Protein AF-A0A5S3YA72-F1 (afdb_monomer)

InterPro domains:
  IPR002052 DNA methylase, N-6 adenine-specific, conserved site [PS00092] (39-45)
  IPR012327 D12 class N6 adenine-specific DNA methyltransferase [PF02086] (2-113)
  IPR012327 D12 class N6 adenine-specific DNA methyltransferase [PTHR30481] (1-115)
  IPR029063 S-adenosyl-L-methionine-dependent methyltransferase superfamily [G3DSA:3.40.50.150] (1-119)
  IPR029063 S-adenosyl-L-methionine-dependent methyltransferase superfamily [SSF53335] (3-119)

pLDDT: mean 84.64, std 18.42, range [36.28, 98.06]

Organism: NCBI:txid151081

Mean predicted aligned error: 8.19 Å

Secondary structure (DSSP, 8-state):
-----HHHHHHHHHHHTT-------HHHHHHT--TT--EEE-PPPPPSSTTTGGG---TTS--HHHHHHHHHHHHHHHHHS---EEE-----HHHHHHTTTS-----------------

Radius of gyration: 18.02 Å; Cα contacts (8 Å, |Δi|>4): 73; chains: 1; bounding box: 52×32×43 Å

Solvent-accessible surface area (backbone atoms only — not comparable to full-atom values): 8004 Å² total; per-residue (Å²): 129,84,88,76,64,60,68,58,52,53,54,47,58,62,56,47,76,82,54,86,88,80,92,73,58,68,75,59,50,66,77,66,62,61,84,90,47,74,45,78,45,77,61,88,65,65,69,94,42,75,79,63,56,75,78,57,87,52,94,86,55,92,48,74,65,50,53,44,50,52,35,51,53,42,49,50,37,31,71,78,57,69,25,55,61,47,75,59,70,53,96,40,78,64,52,55,58,59,46,58,91,52,91,85,82,86,77,91,70,85,79,79,75,76,88,79,75,96,127

Structure (mmCIF, N/CA/C/O backbone):
data_AF-A0A5S3YA72-F1
#
_entry.id   AF-A0A5S3YA72-F1
#
loop_
_atom_site.group_PDB
_atom_site.id
_atom_site.type_symbol
_atom_site.label_atom_id
_atom_site.label_alt_id
_atom_site.label_comp_id
_atom_site.label_asym_id
_atom_site.label_entity_id
_atom_site.label_seq_id
_atom_site.pdbx_PDB_ins_code
_atom_site.Cartn_x
_atom_site.Cartn_y
_atom_site.Cartn_z
_atom_site.occupancy
_atom_site.B_iso_or_equiv
_atom_site.auth_seq_id
_atom_site.auth_comp_id
_atom_site.auth_asym_id
_atom_site.auth_atom_id
_atom_site.pdbx_PDB_model_num
ATOM 1 N N . LYS A 1 1 ? 19.498 -9.443 -27.906 1.00 72.69 1 LYS A N 1
ATOM 2 C CA . LYS A 1 1 ? 18.169 -9.122 -28.484 1.00 72.69 1 LYS A CA 1
ATOM 3 C C . LYS A 1 1 ? 17.290 -8.656 -27.328 1.00 72.69 1 LYS A C 1
ATOM 5 O O . LYS A 1 1 ? 17.290 -9.371 -26.331 1.00 72.69 1 LYS A O 1
ATOM 10 N N . PRO A 1 2 ? 16.663 -7.469 -27.379 1.00 87.50 2 PRO A N 1
ATOM 11 C CA . PRO A 1 2 ? 15.792 -7.029 -26.295 1.00 87.50 2 PRO A CA 1
ATOM 12 C C . PRO A 1 2 ? 14.601 -7.983 -26.172 1.00 87.50 2 PRO A C 1
ATOM 14 O O . PRO A 1 2 ? 14.151 -8.550 -27.171 1.00 87.50 2 PRO A O 1
ATOM 17 N N . TYR A 1 3 ? 14.137 -8.189 -24.944 1.00 94.00 3 TYR A N 1
ATOM 18 C CA . TYR A 1 3 ? 12.928 -8.956 -24.681 1.00 94.00 3 TYR A CA 1
ATOM 19 C C . TYR A 1 3 ? 11.714 -8.179 -25.197 1.00 94.00 3 TYR A C 1
ATOM 21 O O . TYR A 1 3 ? 11.567 -7.000 -24.880 1.00 94.00 3 TYR A O 1
ATOM 29 N N . PHE A 1 4 ? 10.866 -8.827 -25.996 1.00 94.81 4 PHE A N 1
ATOM 30 C CA . PHE A 1 4 ? 9.577 -8.276 -26.403 1.00 94.81 4 PHE A CA 1
ATOM 31 C C . PHE A 1 4 ? 8.477 -8.981 -25.596 1.00 94.81 4 PHE A C 1
ATOM 33 O O . PHE A 1 4 ? 8.298 -10.188 -25.781 1.00 94.81 4 PHE A O 1
ATOM 40 N N . PRO A 1 5 ? 7.768 -8.272 -24.698 1.00 95.31 5 PRO A N 1
ATOM 41 C CA . PRO A 1 5 ? 6.798 -8.866 -23.777 1.00 95.31 5 PRO A CA 1
ATOM 42 C C . PRO A 1 5 ? 5.441 -9.118 -24.457 1.00 95.31 5 PRO A C 1
ATOM 44 O O . PRO A 1 5 ? 4.406 -8.607 -24.036 1.00 95.31 5 PRO A O 1
ATOM 47 N N . GLU A 1 6 ? 5.436 -9.857 -25.568 1.00 96.75 6 GLU A N 1
ATOM 48 C CA . GLU A 1 6 ? 4.238 -10.079 -26.388 1.00 96.75 6 GLU A CA 1
ATOM 49 C C . GLU A 1 6 ? 3.101 -10.725 -25.587 1.00 96.75 6 GLU A C 1
ATOM 51 O O . GLU A 1 6 ? 1.959 -10.269 -25.620 1.00 96.75 6 GLU A O 1
ATOM 56 N N . LYS A 1 7 ? 3.422 -11.774 -24.825 1.00 96.81 7 LYS A N 1
ATOM 57 C CA . LYS A 1 7 ? 2.432 -12.530 -24.050 1.00 96.81 7 LYS A CA 1
ATOM 58 C C . LYS A 1 7 ? 1.844 -11.690 -22.919 1.00 96.81 7 LYS A C 1
ATOM 60 O O . LYS A 1 7 ? 0.644 -11.75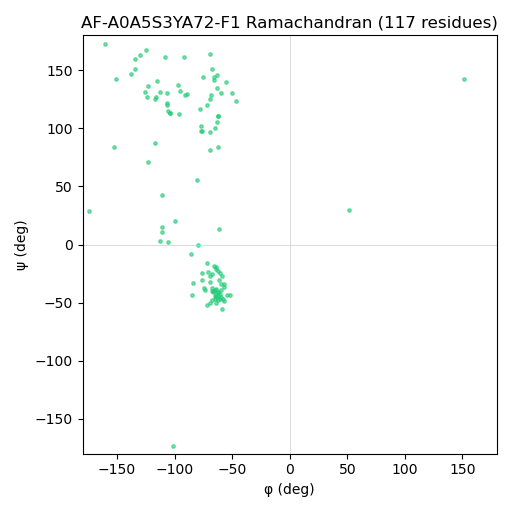9 -22.662 1.00 96.81 7 LYS A O 1
ATOM 65 N N . GLU A 1 8 ? 2.670 -10.893 -22.253 1.00 97.56 8 GLU A N 1
ATOM 66 C CA . GLU A 1 8 ? 2.252 -10.001 -21.177 1.00 97.56 8 GLU A CA 1
ATOM 67 C C . GLU A 1 8 ? 1.357 -8.879 -21.698 1.00 97.56 8 GLU A C 1
ATOM 69 O O . GLU A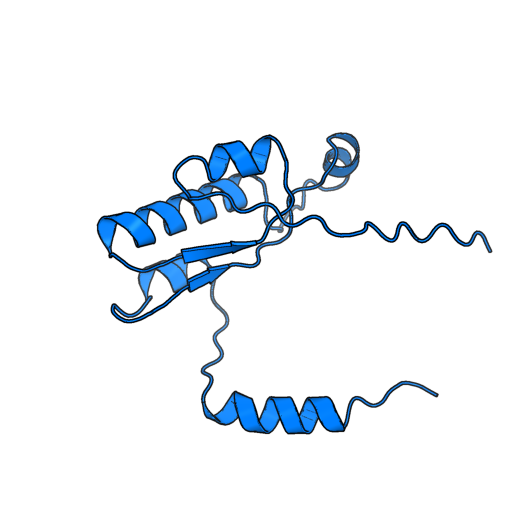 1 8 ? 0.383 -8.543 -21.031 1.00 97.56 8 GLU A O 1
ATOM 74 N N . LEU A 1 9 ? 1.632 -8.346 -22.895 1.00 97.81 9 LEU A N 1
ATOM 75 C CA . LEU A 1 9 ? 0.784 -7.337 -23.533 1.00 97.81 9 LEU A CA 1
ATOM 76 C C . LEU A 1 9 ? -0.620 -7.879 -23.814 1.00 97.81 9 LEU A C 1
ATOM 78 O O . LEU A 1 9 ? -1.600 -7.231 -23.446 1.00 97.81 9 LEU A O 1
ATOM 82 N N . TYR A 1 10 ? -0.734 -9.077 -24.395 1.00 97.94 10 TYR A N 1
ATOM 83 C CA . TYR A 1 10 ? -2.041 -9.710 -24.606 1.00 97.94 10 TYR A CA 1
ATOM 84 C C . TYR A 1 10 ? -2.749 -10.023 -23.283 1.00 97.94 10 TYR A C 1
ATOM 86 O O . TYR A 1 10 ? -3.934 -9.725 -23.140 1.00 97.94 10 TYR A O 1
ATOM 94 N N . SER A 1 11 ? -2.026 -10.549 -22.287 1.00 97.56 11 SER A N 1
ATOM 95 C CA . SER A 1 11 ? -2.614 -10.844 -20.974 1.00 97.56 11 SER A CA 1
ATOM 96 C C . SER A 1 11 ? -3.100 -9.584 -20.253 1.00 97.56 11 SER A C 1
ATOM 98 O O . SER A 1 11 ? -4.153 -9.594 -19.614 1.00 97.56 11 SER A O 1
ATOM 100 N N . PHE A 1 12 ? -2.354 -8.484 -20.361 1.00 97.44 12 PHE A N 1
ATOM 101 C CA . PHE A 1 12 ? -2.767 -7.192 -19.830 1.00 97.44 12 PHE A CA 1
ATOM 102 C C . PHE A 1 12 ? -4.012 -6.679 -20.555 1.00 97.44 12 PHE A C 1
ATOM 104 O O . PHE A 1 12 ? -4.962 -6.274 -19.894 1.00 97.44 12 PHE A O 1
ATOM 111 N N . ALA A 1 13 ? -4.033 -6.729 -21.891 1.00 97.69 13 ALA A N 1
ATOM 112 C CA . ALA A 1 13 ? -5.145 -6.231 -22.697 1.00 97.69 13 ALA A CA 1
ATOM 113 C C . ALA A 1 13 ? -6.471 -6.944 -22.388 1.00 97.69 13 ALA A C 1
ATOM 115 O O . ALA A 1 13 ? -7.508 -6.284 -22.319 1.00 97.69 13 ALA A O 1
ATOM 116 N N . GLU A 1 14 ? -6.433 -8.260 -22.155 1.00 97.81 14 GLU A N 1
ATOM 117 C CA . GLU A 1 14 ? -7.596 -9.054 -21.741 1.00 97.81 14 GLU A CA 1
ATOM 118 C C . GLU A 1 14 ? -8.119 -8.611 -20.366 1.00 97.81 14 GLU A C 1
ATOM 120 O O . GLU A 1 14 ? -9.299 -8.300 -20.215 1.00 97.81 14 GLU A O 1
ATOM 125 N N . LYS A 1 15 ? -7.235 -8.498 -19.366 1.00 97.06 15 LYS A N 1
ATOM 126 C CA . LYS A 1 15 ? -7.617 -8.084 -18.003 1.00 97.06 15 LYS A CA 1
ATOM 127 C C . LYS A 1 15 ? -8.047 -6.620 -17.920 1.00 97.06 15 LYS A C 1
ATOM 129 O O . LYS A 1 15 ? -8.899 -6.269 -17.107 1.00 97.06 15 LYS A O 1
ATOM 134 N N . ALA A 1 16 ? -7.466 -5.760 -18.752 1.00 97.31 16 ALA A N 1
ATOM 135 C CA . ALA A 1 16 ? -7.763 -4.335 -18.781 1.00 97.31 16 ALA A CA 1
ATOM 136 C C . ALA A 1 16 ? -9.212 -4.040 -19.201 1.00 97.31 16 ALA A C 1
ATOM 138 O O . ALA A 1 16 ? -9.723 -2.981 -18.849 1.00 97.31 16 ALA A O 1
ATOM 139 N N . GLN A 1 17 ? -9.898 -4.973 -19.878 1.00 98.06 17 GLN A N 1
ATOM 140 C CA . GLN A 1 17 ? -11.305 -4.807 -20.275 1.00 98.06 17 GLN A CA 1
ATOM 141 C C . GLN A 1 17 ? -12.251 -4.620 -19.081 1.00 98.06 17 GLN A C 1
ATOM 143 O O . GLN A 1 17 ? -13.316 -4.026 -19.225 1.00 98.06 17 GLN A O 1
ATOM 148 N N . THR A 1 18 ? -11.872 -5.107 -17.897 1.00 96.81 18 THR A N 1
ATOM 149 C CA . THR A 1 18 ? -12.664 -4.989 -16.664 1.00 96.81 18 THR A CA 1
ATOM 150 C C . THR A 1 18 ? -12.022 -4.052 -15.640 1.00 96.81 18 THR A C 1
ATOM 152 O O . THR A 1 18 ? -12.387 -4.085 -14.466 1.00 96.81 18 THR A O 1
ATOM 155 N N . ALA A 1 19 ? -11.043 -3.240 -16.048 1.00 95.88 19 ALA A N 1
ATOM 156 C CA . ALA A 1 19 ? -10.322 -2.321 -15.175 1.00 95.88 19 ALA A CA 1
ATOM 157 C C . ALA A 1 19 ? -10.582 -0.863 -15.571 1.00 95.88 19 ALA A C 1
ATOM 159 O O . ALA A 1 19 ? -10.617 -0.513 -16.747 1.00 95.88 19 ALA A O 1
ATOM 160 N N . THR A 1 20 ? -10.725 0.010 -14.574 1.00 95.56 20 THR A N 1
ATOM 161 C CA . THR A 1 20 ? -10.750 1.464 -14.784 1.00 95.56 20 THR A CA 1
ATOM 162 C C . THR A 1 20 ? -9.440 2.057 -14.289 1.00 95.56 20 THR A C 1
ATOM 164 O O . THR A 1 20 ? -9.098 1.919 -13.115 1.00 95.56 20 THR A O 1
ATOM 167 N N . PHE A 1 21 ? -8.712 2.731 -15.178 1.00 95.62 21 PHE A N 1
ATOM 168 C CA . PHE A 1 21 ? -7.456 3.398 -14.846 1.00 95.62 21 PHE A CA 1
ATOM 169 C C . PHE A 1 21 ? -7.716 4.866 -14.538 1.00 95.62 21 PHE A C 1
ATOM 171 O O . PHE A 1 21 ? -8.389 5.561 -15.296 1.00 95.62 21 PHE A O 1
ATOM 178 N N . THR A 1 22 ? -7.162 5.352 -13.431 1.00 95.06 22 THR A N 1
ATOM 179 C CA . THR A 1 22 ? -7.245 6.766 -13.064 1.00 95.06 22 THR A CA 1
ATOM 180 C C . THR A 1 22 ? -5.882 7.272 -12.607 1.00 95.06 22 THR A C 1
ATOM 182 O O . THR A 1 22 ? -5.068 6.501 -12.101 1.00 95.06 22 THR A O 1
ATOM 185 N N . CYS A 1 23 ? -5.625 8.566 -12.797 1.00 96.00 23 CYS A N 1
ATOM 186 C CA . CYS A 1 23 ? -4.394 9.224 -12.371 1.00 96.00 23 CYS A CA 1
ATOM 187 C C . CYS A 1 23 ? -4.740 10.288 -11.325 1.00 96.00 23 CYS A C 1
ATOM 189 O O . CYS A 1 23 ? -4.978 11.446 -11.659 1.00 96.00 23 CYS A O 1
ATOM 191 N N . HIS A 1 24 ? -4.799 9.874 -10.060 1.00 94.12 24 HIS A N 1
ATOM 192 C CA . HIS A 1 24 ? -5.143 10.735 -8.929 1.00 94.12 24 HIS A CA 1
ATOM 193 C C . HIS A 1 24 ? -4.181 10.520 -7.765 1.00 94.12 24 HIS A C 1
ATOM 195 O O . HIS A 1 24 ? -3.543 9.472 -7.648 1.00 94.12 24 HIS A O 1
ATOM 201 N N . GLY A 1 25 ? -4.116 11.500 -6.864 1.00 93.62 25 GLY A N 1
ATOM 202 C CA . GLY A 1 25 ? -3.423 11.316 -5.592 1.00 93.62 25 GLY A CA 1
ATOM 203 C C . GLY A 1 25 ? -4.137 10.271 -4.732 1.00 93.62 25 GLY A C 1
ATOM 204 O O . GLY A 1 25 ? -5.369 10.231 -4.699 1.00 93.62 25 GLY A O 1
ATOM 205 N N . TYR A 1 26 ? -3.379 9.464 -3.986 1.00 94.12 26 TYR A N 1
ATOM 206 C CA . TYR A 1 26 ? -3.931 8.400 -3.137 1.00 94.12 26 TYR A CA 1
ATOM 207 C C . TYR A 1 26 ? -5.037 8.924 -2.205 1.00 94.12 26 TYR A C 1
ATOM 209 O O . TYR A 1 26 ? -6.119 8.348 -2.140 1.00 94.12 26 TYR A O 1
ATOM 217 N N . ALA A 1 27 ? -4.837 10.084 -1.574 1.00 94.62 27 ALA A N 1
ATOM 218 C CA . ALA A 1 27 ? -5.827 10.689 -0.684 1.00 94.62 27 ALA A CA 1
ATOM 219 C C . ALA A 1 27 ? -7.161 11.032 -1.378 1.00 94.62 27 ALA A C 1
ATOM 221 O O . ALA A 1 27 ? -8.214 10.987 -0.746 1.00 94.62 27 ALA A O 1
ATOM 222 N N . GLN A 1 28 ? -7.146 11.367 -2.674 1.00 95.19 28 GLN A N 1
ATOM 223 C CA . GLN A 1 28 ? -8.370 11.603 -3.450 1.00 95.19 28 GLN A CA 1
ATOM 224 C C . GLN A 1 28 ? -9.088 10.288 -3.762 1.00 95.19 28 GLN A C 1
ATOM 226 O O . GLN A 1 28 ? -10.313 10.217 -3.661 1.00 95.19 28 GLN A O 1
ATOM 231 N N . VAL A 1 29 ? -8.330 9.234 -4.073 1.00 95.25 29 VAL A N 1
ATOM 232 C CA . VAL A 1 29 ? -8.882 7.889 -4.277 1.00 95.25 29 VAL A CA 1
ATOM 233 C C . VAL A 1 29 ? -9.585 7.413 -3.006 1.00 95.25 29 VAL A C 1
ATOM 235 O O . VAL A 1 29 ? -10.736 6.997 -3.081 1.00 95.25 29 VAL A O 1
ATOM 238 N N . PHE A 1 30 ? -8.980 7.597 -1.826 1.00 95.69 30 PHE A N 1
ATOM 239 C CA . PHE A 1 30 ? -9.589 7.209 -0.545 1.00 95.69 30 PHE A CA 1
ATOM 240 C C . PHE A 1 30 ? -10.964 7.852 -0.288 1.00 95.69 30 PHE A C 1
ATOM 242 O O . PHE A 1 30 ? -11.863 7.212 0.261 1.00 95.69 30 PHE A O 1
ATOM 249 N N . LYS A 1 31 ? -11.182 9.087 -0.755 1.00 93.88 31 LYS A N 1
ATOM 250 C CA . LYS A 1 31 ? -12.481 9.777 -0.643 1.00 93.88 31 LYS A CA 1
ATOM 251 C C . LYS A 1 31 ? -13.567 9.188 -1.546 1.00 93.88 31 LYS A C 1
ATOM 253 O O . LYS A 1 31 ? -14.744 9.364 -1.257 1.00 93.88 31 LYS A O 1
ATOM 258 N N . SER A 1 32 ? -13.184 8.506 -2.623 1.00 92.75 32 SER A N 1
ATOM 259 C CA . SER A 1 32 ? -14.093 7.994 -3.659 1.00 92.75 32 SER A CA 1
ATOM 260 C C . SER A 1 32 ? -14.213 6.467 -3.677 1.00 92.75 32 SER A C 1
ATOM 262 O O . SER A 1 32 ? -14.814 5.912 -4.594 1.00 92.75 32 SER A O 1
ATOM 264 N N . ILE A 1 33 ? -13.684 5.779 -2.656 1.00 94.44 33 ILE A N 1
ATOM 265 C CA . ILE A 1 33 ? -13.799 4.319 -2.546 1.00 94.44 33 ILE A CA 1
ATOM 266 C C . ILE A 1 33 ? -15.285 3.905 -2.500 1.00 94.44 33 ILE A C 1
ATOM 268 O O . ILE A 1 33 ? -16.031 4.455 -1.689 1.00 94.44 33 ILE A O 1
ATOM 272 N N . PRO A 1 34 ? -15.734 2.938 -3.316 1.00 91.81 34 PRO A N 1
ATOM 273 C CA . PRO A 1 34 ? -17.076 2.366 -3.213 1.00 91.81 34 PRO A CA 1
ATOM 274 C C . PRO A 1 34 ? -17.280 1.559 -1.922 1.00 91.81 34 PRO A C 1
ATOM 276 O O . PRO A 1 34 ? -16.351 0.928 -1.432 1.00 91.81 34 PRO A O 1
ATOM 279 N N . ASN A 1 35 ? -18.514 1.486 -1.412 1.00 87.38 35 ASN A N 1
ATOM 280 C CA . ASN A 1 35 ? -18.824 0.773 -0.158 1.00 87.38 35 ASN A CA 1
ATOM 281 C C . ASN A 1 35 ? -18.570 -0.752 -0.202 1.00 87.38 35 ASN A C 1
ATOM 283 O O . ASN A 1 35 ? -18.424 -1.367 0.845 1.00 87.38 35 ASN A O 1
ATOM 287 N N . ASN A 1 36 ? -18.495 -1.357 -1.394 1.00 89.94 36 ASN A N 1
ATOM 288 C CA . ASN A 1 36 ? -18.216 -2.787 -1.597 1.00 89.94 36 ASN A CA 1
ATOM 289 C C . ASN A 1 36 ? -16.831 -3.006 -2.224 1.00 89.94 36 ASN A C 1
ATOM 291 O O . ASN A 1 36 ? -16.683 -3.769 -3.179 1.00 89.94 36 ASN A O 1
ATOM 295 N N . ALA A 1 37 ? -15.828 -2.277 -1.746 1.00 95.25 37 ALA A N 1
ATOM 296 C CA . ALA A 1 37 ? -14.465 -2.373 -2.248 1.00 95.25 37 ALA A CA 1
ATOM 297 C C . ALA A 1 37 ? -13.536 -3.068 -1.249 1.00 95.25 37 ALA A C 1
ATOM 299 O O . ALA A 1 37 ? -13.796 -3.139 -0.050 1.00 95.25 37 ALA A O 1
ATOM 300 N N . VAL A 1 38 ? -12.407 -3.536 -1.770 1.00 96.56 38 VAL A N 1
ATOM 301 C CA . VAL A 1 38 ? -11.216 -3.870 -0.990 1.00 96.56 38 VAL A CA 1
ATOM 302 C C . VAL A 1 38 ? -10.081 -3.037 -1.561 1.00 96.56 38 VAL A C 1
ATOM 304 O O . VAL A 1 38 ? -9.957 -2.911 -2.781 1.00 96.56 38 VAL A O 1
ATOM 307 N N . VAL A 1 39 ? -9.273 -2.443 -0.690 1.00 97.31 39 VAL A N 1
ATOM 308 C CA . VAL A 1 39 ? -8.185 -1.550 -1.088 1.00 97.31 39 VAL A CA 1
ATOM 309 C C . VAL A 1 39 ? -6.854 -2.253 -0.885 1.00 97.31 39 VAL A C 1
ATOM 311 O O . VAL A 1 39 ? -6.582 -2.784 0.190 1.00 97.31 39 VAL A O 1
ATOM 314 N N . TYR A 1 40 ? -6.010 -2.220 -1.909 1.00 97.44 40 TYR A N 1
ATOM 315 C CA . TYR A 1 40 ? -4.618 -2.635 -1.814 1.00 97.44 40 TYR A CA 1
ATOM 316 C C . TYR A 1 40 ? -3.707 -1.434 -2.068 1.00 97.44 40 TYR A C 1
ATOM 318 O O . TYR A 1 40 ? -3.852 -0.749 -3.082 1.00 97.44 40 TYR A O 1
ATOM 326 N N . CYS A 1 41 ? -2.780 -1.185 -1.145 1.00 96.69 41 CYS A N 1
ATOM 327 C CA . CYS A 1 41 ? -1.814 -0.098 -1.225 1.00 96.69 41 CYS A CA 1
ATOM 328 C C . CYS A 1 41 ? -0.390 -0.655 -1.293 1.00 96.69 41 CYS A C 1
ATOM 330 O O . CYS A 1 41 ? 0.048 -1.356 -0.381 1.00 96.69 41 CYS A O 1
ATOM 332 N N . ASP A 1 42 ? 0.344 -0.246 -2.324 1.00 95.19 42 ASP A N 1
ATOM 333 C CA . ASP A 1 42 ? 1.767 -0.546 -2.501 1.00 95.19 42 ASP A CA 1
ATOM 334 C C . ASP A 1 42 ? 2.562 0.771 -2.633 1.00 95.19 42 ASP A C 1
ATOM 336 O O . ASP A 1 42 ? 2.939 1.172 -3.737 1.00 95.19 42 ASP A O 1
ATOM 340 N N . PRO A 1 43 ? 2.707 1.550 -1.538 1.00 92.75 43 PRO A N 1
ATOM 341 C CA . PRO A 1 43 ? 3.401 2.837 -1.580 1.00 92.75 43 PRO A CA 1
ATOM 342 C C . PRO A 1 43 ? 4.903 2.643 -1.817 1.00 92.75 43 PRO A C 1
ATOM 344 O O . PRO A 1 43 ? 5.419 1.561 -1.556 1.00 92.75 43 PRO A O 1
ATOM 347 N N . PRO A 1 44 ? 5.661 3.684 -2.209 1.00 91.06 44 PRO A N 1
ATOM 348 C CA . PRO A 1 44 ? 7.123 3.641 -2.158 1.00 91.06 44 PRO A CA 1
ATOM 349 C C . PRO A 1 44 ? 7.618 3.166 -0.782 1.00 91.06 44 PRO A C 1
ATOM 351 O O . PRO A 1 44 ? 7.146 3.651 0.242 1.00 91.06 44 PRO A O 1
ATOM 354 N N . TYR A 1 45 ? 8.534 2.196 -0.733 1.00 87.00 45 TYR A N 1
ATOM 355 C CA . TYR A 1 45 ? 8.863 1.499 0.519 1.00 87.00 45 TYR A CA 1
ATOM 356 C C . TYR A 1 45 ? 9.721 2.352 1.456 1.00 87.00 45 TYR A C 1
ATOM 358 O O . TYR A 1 45 ? 10.627 3.068 1.025 1.00 87.00 45 TYR A O 1
ATOM 366 N N . VAL A 1 46 ? 9.490 2.214 2.765 1.00 85.38 46 VAL A N 1
ATOM 367 C CA . VAL A 1 46 ? 10.318 2.879 3.782 1.00 85.38 46 VAL A CA 1
ATOM 368 C C . VAL A 1 46 ? 11.715 2.249 3.801 1.00 85.38 46 VAL A C 1
ATOM 370 O O . VAL A 1 46 ? 11.816 1.036 3.998 1.00 85.38 46 VAL A O 1
ATOM 373 N N . PRO A 1 47 ? 12.804 3.028 3.654 1.00 80.75 47 PRO A N 1
ATOM 374 C CA . PRO A 1 47 ? 14.159 2.486 3.630 1.00 80.75 47 PRO A CA 1
ATOM 375 C C . PRO A 1 47 ? 14.500 1.640 4.865 1.00 80.75 47 PRO A C 1
ATOM 377 O O . PRO A 1 47 ? 14.186 1.996 6.000 1.00 80.75 47 PR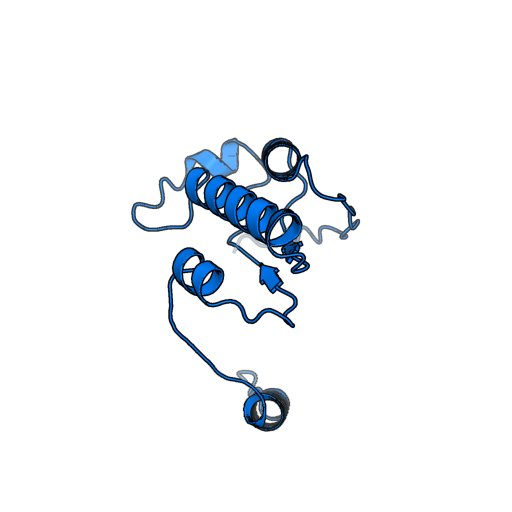O A O 1
ATOM 380 N N . LEU A 1 48 ? 15.216 0.533 4.646 1.00 73.50 48 LEU A N 1
ATOM 381 C CA . LEU A 1 48 ? 15.583 -0.428 5.695 1.00 73.50 48 LEU A CA 1
ATOM 382 C C . LEU A 1 48 ? 16.651 0.084 6.683 1.00 73.50 48 LEU A C 1
ATOM 384 O O . LEU A 1 48 ? 16.825 -0.515 7.744 1.00 73.50 48 LEU A O 1
ATOM 388 N N . SER A 1 49 ? 17.385 1.155 6.362 1.00 62.06 49 SER A N 1
ATOM 389 C CA . SER A 1 49 ? 18.403 1.733 7.248 1.00 62.06 49 SER A CA 1
ATOM 390 C C . SER A 1 49 ? 18.367 3.264 7.261 1.00 62.06 49 SER A C 1
ATOM 392 O O . SER A 1 49 ? 18.138 3.910 6.240 1.00 62.06 49 SER A O 1
ATOM 394 N N . LYS A 1 50 ? 18.685 3.861 8.421 1.00 51.38 50 LYS A N 1
ATOM 395 C CA . LYS A 1 50 ? 18.844 5.322 8.576 1.00 51.38 50 LYS A CA 1
ATOM 396 C C . LYS A 1 50 ? 19.933 5.906 7.662 1.00 51.38 50 LYS A C 1
ATOM 398 O O . LYS A 1 50 ? 19.856 7.073 7.299 1.00 51.38 50 LYS A O 1
ATOM 403 N N . THR A 1 51 ? 20.933 5.108 7.280 1.00 52.22 51 THR A N 1
ATOM 404 C CA . THR A 1 51 ? 21.986 5.516 6.337 1.00 52.22 51 THR A CA 1
ATOM 405 C C . THR A 1 51 ? 21.511 5.535 4.884 1.00 52.22 51 THR A C 1
ATOM 407 O O . THR A 1 51 ? 22.044 6.309 4.099 1.00 52.22 51 THR A O 1
ATOM 410 N N . ALA A 1 52 ? 20.471 4.768 4.532 1.00 50.84 52 ALA A N 1
ATOM 411 C CA . ALA A 1 52 ? 19.783 4.899 3.247 1.00 50.84 52 ALA A CA 1
ATOM 412 C C . ALA A 1 52 ? 18.853 6.129 3.221 1.00 50.84 52 ALA A C 1
ATOM 414 O O . ALA A 1 52 ? 18.709 6.764 2.180 1.00 50.84 52 ALA A O 1
ATOM 415 N N . SER A 1 53 ? 18.293 6.531 4.373 1.00 50.38 53 SER A N 1
ATOM 416 C CA . SER A 1 53 ? 17.472 7.750 4.502 1.00 50.38 53 SER A CA 1
ATOM 417 C C . SER A 1 53 ? 18.236 9.060 4.268 1.00 50.38 53 SER A C 1
ATOM 419 O O . SER A 1 53 ? 17.603 10.077 4.002 1.00 50.38 53 SER A O 1
ATOM 421 N N . PHE A 1 54 ? 19.572 9.071 4.347 1.00 41.88 54 PHE A N 1
ATOM 422 C CA . PHE A 1 54 ? 20.359 10.310 4.245 1.00 41.88 54 PHE A CA 1
ATOM 423 C C . PHE A 1 54 ? 20.569 10.825 2.807 1.00 41.88 54 PHE A C 1
ATOM 425 O O . PHE A 1 54 ? 21.192 11.868 2.634 1.00 41.88 54 PHE A O 1
ATOM 432 N N . THR A 1 55 ? 20.052 10.140 1.775 1.00 43.25 55 THR A N 1
ATOM 433 C CA . THR A 1 55 ? 20.283 10.523 0.363 1.00 43.25 55 THR A CA 1
ATOM 434 C C . THR A 1 55 ? 19.062 11.019 -0.408 1.00 43.25 55 THR A C 1
ATOM 436 O O . THR A 1 55 ? 19.204 11.392 -1.569 1.00 43.25 55 THR A O 1
ATOM 439 N N . SER A 1 56 ? 17.881 11.149 0.199 1.00 45.56 56 SER A N 1
ATOM 440 C CA . SER A 1 56 ? 16.756 11.759 -0.517 1.00 45.56 56 SER A CA 1
ATOM 441 C C . SER A 1 56 ? 15.760 12.435 0.417 1.00 45.56 56 SER A C 1
ATOM 443 O O . SER A 1 56 ? 14.692 11.900 0.710 1.00 45.56 56 SER A O 1
ATOM 445 N N . TYR A 1 57 ? 16.049 13.682 0.794 1.00 45.25 57 TYR A N 1
ATOM 446 C CA . TYR A 1 57 ? 14.974 14.672 0.841 1.00 45.25 57 TYR A CA 1
ATOM 447 C C . TYR A 1 57 ? 14.450 14.798 -0.594 1.00 45.25 57 TYR A C 1
ATOM 449 O O . TYR A 1 57 ? 14.936 15.610 -1.382 1.00 45.25 57 TYR A O 1
ATOM 457 N N . ALA A 1 58 ? 13.548 13.895 -0.980 1.00 46.53 58 ALA A N 1
ATOM 458 C CA . ALA A 1 58 ? 12.911 13.926 -2.280 1.00 46.53 58 ALA A CA 1
ATOM 459 C C . ALA A 1 58 ? 12.067 15.200 -2.312 1.00 46.53 58 ALA A C 1
ATOM 461 O O . ALA A 1 58 ? 10.975 15.243 -1.761 1.00 46.53 58 ALA A O 1
ATOM 462 N N . LYS A 1 59 ? 12.585 16.253 -2.948 1.00 45.00 59 LYS A N 1
ATOM 463 C CA . LYS A 1 59 ? 11.944 17.572 -3.101 1.00 45.00 59 LYS A CA 1
ATOM 464 C C . LYS A 1 59 ? 10.608 17.537 -3.887 1.00 45.00 59 LYS A C 1
ATOM 466 O O . LYS A 1 59 ? 10.116 18.585 -4.284 1.00 45.00 59 LYS A O 1
ATOM 471 N N . GLY A 1 60 ? 10.033 16.349 -4.102 1.00 56.31 60 GLY A N 1
ATOM 472 C CA . GLY A 1 60 ? 8.752 16.083 -4.758 1.00 56.31 60 GLY A CA 1
ATOM 473 C C . GLY A 1 60 ? 8.330 14.602 -4.720 1.00 56.31 60 GLY A C 1
ATOM 474 O O . GLY A 1 60 ? 7.696 14.148 -5.666 1.00 56.31 60 GLY A O 1
ATOM 475 N N . GLY A 1 61 ? 8.733 13.827 -3.700 1.00 72.88 61 GLY A N 1
ATOM 476 C CA . GLY A 1 61 ? 8.450 12.383 -3.596 1.00 72.88 61 GLY A CA 1
ATOM 477 C C . GLY A 1 61 ? 7.747 11.984 -2.293 1.00 72.88 61 GLY A C 1
ATOM 478 O O . GLY A 1 61 ? 7.705 12.776 -1.361 1.00 72.88 61 GLY A O 1
ATOM 479 N N . PHE A 1 62 ? 7.226 10.752 -2.253 1.00 82.06 62 PHE A N 1
ATOM 480 C CA . PHE A 1 62 ? 6.484 10.171 -1.122 1.00 82.06 62 PHE A CA 1
ATOM 481 C C . PHE A 1 62 ? 7.369 10.065 0.129 1.00 82.06 62 PHE A C 1
ATOM 483 O O . PHE A 1 62 ? 8.312 9.267 0.158 1.00 82.06 62 PHE A O 1
ATOM 490 N N . ASP A 1 63 ? 7.090 10.877 1.147 1.00 87.12 63 ASP A N 1
ATOM 491 C CA . ASP A 1 63 ? 7.920 10.993 2.348 1.00 87.12 63 ASP A CA 1
ATOM 492 C C . ASP A 1 63 ? 7.355 10.219 3.562 1.00 87.12 63 ASP A C 1
ATOM 494 O O . ASP A 1 63 ? 6.396 9.451 3.468 1.00 87.12 63 ASP A O 1
ATOM 498 N N . LEU A 1 64 ? 7.978 10.372 4.737 1.00 88.69 64 LEU A N 1
ATOM 499 C CA . LEU A 1 64 ? 7.497 9.722 5.965 1.00 88.69 64 LEU A CA 1
ATOM 500 C C . LEU A 1 64 ? 6.151 10.281 6.458 1.00 88.69 64 LEU A C 1
ATOM 502 O O . LEU A 1 64 ? 5.417 9.560 7.138 1.00 88.69 64 LEU A O 1
ATOM 506 N N . ASN A 1 65 ? 5.813 11.529 6.125 1.00 90.94 65 ASN A N 1
ATOM 507 C CA . ASN A 1 65 ? 4.505 12.104 6.427 1.00 90.94 65 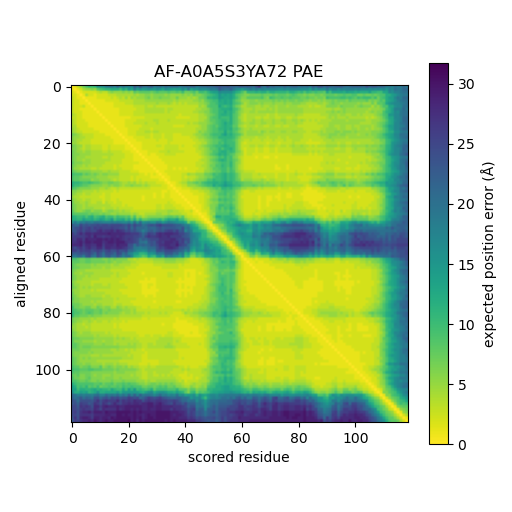ASN A CA 1
ATOM 508 C C . ASN A 1 65 ? 3.439 11.535 5.487 1.00 90.94 65 ASN A C 1
ATOM 510 O O . ASN A 1 65 ? 2.336 11.243 5.947 1.00 90.94 65 ASN A O 1
ATOM 514 N N . ASP A 1 66 ? 3.761 11.304 4.214 1.00 92.81 66 ASP A N 1
ATOM 515 C CA . ASP A 1 66 ? 2.888 10.593 3.277 1.00 92.81 66 ASP A CA 1
ATOM 516 C C . ASP A 1 66 ? 2.631 9.154 3.740 1.00 92.81 66 ASP A C 1
ATOM 518 O O . ASP A 1 66 ? 1.488 8.699 3.723 1.00 92.81 66 ASP A O 1
ATOM 522 N N . GLN A 1 67 ? 3.656 8.454 4.249 1.00 94.56 67 GLN A N 1
ATOM 523 C CA . GLN A 1 67 ? 3.489 7.128 4.869 1.00 94.56 67 GLN A CA 1
ATOM 524 C C . GLN A 1 67 ? 2.490 7.169 6.030 1.00 94.56 67 GLN A C 1
ATOM 526 O O . GLN A 1 67 ? 1.586 6.337 6.104 1.00 94.56 67 GLN A O 1
ATOM 531 N N . ALA A 1 68 ? 2.646 8.137 6.939 1.00 94.38 68 ALA A N 1
ATOM 532 C CA . ALA A 1 68 ? 1.754 8.297 8.085 1.00 94.38 68 ALA A CA 1
ATOM 533 C C . ALA A 1 68 ? 0.330 8.687 7.653 1.00 94.38 68 ALA A C 1
ATOM 535 O O . ALA A 1 68 ? -0.646 8.159 8.179 1.00 94.38 68 ALA A O 1
ATOM 536 N N . THR A 1 69 ? 0.204 9.561 6.654 1.00 96.12 69 THR A N 1
ATOM 537 C CA . THR A 1 69 ? -1.088 9.982 6.097 1.00 96.12 69 THR A CA 1
ATOM 538 C C . THR A 1 69 ? -1.814 8.806 5.456 1.00 96.12 69 THR A C 1
ATOM 540 O O . THR A 1 69 ? -2.999 8.604 5.710 1.00 96.12 69 THR A O 1
ATOM 543 N N . LEU A 1 70 ? -1.108 7.990 4.670 1.00 96.94 70 LEU A N 1
ATOM 544 C CA . LEU A 1 70 ? -1.659 6.771 4.088 1.00 96.94 70 LEU A CA 1
ATOM 545 C C . LEU A 1 70 ? -2.116 5.782 5.168 1.00 96.94 70 LEU A C 1
ATOM 547 O O . LEU A 1 70 ? -3.194 5.208 5.032 1.00 96.94 70 LEU A O 1
ATOM 551 N N . ALA A 1 71 ? -1.331 5.601 6.235 1.00 96.69 71 ALA A N 1
ATOM 552 C CA . ALA A 1 71 ? -1.696 4.732 7.353 1.00 96.69 71 ALA A CA 1
ATOM 553 C C . ALA A 1 71 ? -2.993 5.195 8.035 1.00 96.69 71 ALA A C 1
ATOM 555 O O . ALA A 1 71 ? -3.910 4.394 8.194 1.00 96.69 71 ALA A O 1
ATOM 556 N N . ASN A 1 72 ? -3.111 6.493 8.329 1.00 97.06 72 ASN A N 1
ATOM 557 C CA . ASN A 1 72 ? -4.316 7.067 8.930 1.00 97.06 72 ASN A CA 1
ATOM 558 C C . ASN A 1 72 ? -5.539 6.916 8.012 1.00 97.06 72 ASN A C 1
ATOM 560 O O . ASN A 1 72 ? -6.608 6.521 8.463 1.00 97.06 72 ASN A O 1
ATOM 564 N N . LEU A 1 73 ? -5.393 7.189 6.710 1.00 97.31 73 LEU A N 1
ATOM 565 C CA . LEU A 1 73 ? -6.492 7.024 5.751 1.00 97.31 73 LEU A CA 1
ATOM 566 C C . LEU A 1 73 ? -6.959 5.570 5.662 1.00 97.31 73 LEU A C 1
ATOM 568 O O . LEU A 1 73 ? -8.163 5.316 5.578 1.00 97.31 73 LEU A O 1
ATOM 572 N N . ALA A 1 74 ? -6.020 4.626 5.676 1.00 97.12 74 ALA A N 1
ATOM 573 C CA . ALA A 1 74 ? -6.323 3.205 5.673 1.00 97.12 74 ALA A CA 1
ATOM 574 C C . ALA A 1 74 ? -7.051 2.777 6.949 1.00 97.12 74 ALA A C 1
ATOM 576 O O . ALA A 1 74 ? -8.054 2.075 6.862 1.00 97.12 74 ALA A O 1
ATOM 577 N N . GLU A 1 75 ? -6.587 3.246 8.106 1.00 96.62 75 GLU A N 1
ATOM 578 C CA . GLU A 1 75 ? -7.202 2.996 9.406 1.00 96.62 75 GLU A CA 1
ATOM 579 C C . GLU A 1 75 ? -8.647 3.509 9.450 1.00 96.62 75 GLU A C 1
ATOM 581 O O . GLU A 1 75 ? -9.575 2.726 9.656 1.00 96.62 75 GLU A O 1
ATOM 586 N N . THR A 1 76 ? -8.859 4.793 9.154 1.00 95.88 76 THR A N 1
ATOM 587 C CA . THR A 1 76 ? -10.192 5.411 9.077 1.00 95.88 76 THR A CA 1
ATOM 588 C C . THR A 1 76 ? -11.099 4.654 8.107 1.00 95.88 76 THR A C 1
ATOM 590 O O . THR A 1 76 ? -12.254 4.369 8.411 1.00 95.88 76 THR A O 1
ATOM 593 N N . THR A 1 77 ? -10.586 4.272 6.938 1.00 95.81 77 THR A N 1
ATOM 594 C CA . THR A 1 77 ? -11.369 3.538 5.932 1.00 95.81 77 THR A CA 1
ATOM 595 C C . THR A 1 77 ? -11.758 2.139 6.408 1.00 95.81 77 THR A C 1
ATOM 597 O O . THR A 1 77 ? -12.897 1.714 6.206 1.00 95.81 77 THR A O 1
ATOM 600 N N . ALA A 1 78 ? -10.848 1.436 7.080 1.00 95.50 78 ALA A N 1
ATOM 601 C CA . ALA A 1 78 ? -11.114 0.113 7.624 1.00 95.50 78 ALA A CA 1
ATOM 602 C C . ALA A 1 78 ? -12.138 0.156 8.760 1.00 95.50 78 ALA A C 1
ATOM 604 O O . ALA A 1 78 ? -13.099 -0.613 8.740 1.00 95.50 78 ALA A O 1
ATOM 605 N N . PHE A 1 79 ? -11.968 1.067 9.719 1.00 93.75 79 PHE A N 1
ATOM 606 C CA . PHE A 1 79 ? -12.787 1.094 10.928 1.00 93.75 79 PHE A CA 1
ATOM 607 C C . PHE A 1 79 ? -14.105 1.852 10.759 1.00 93.75 79 PHE A C 1
ATOM 609 O O . PHE A 1 79 ? -15.144 1.354 11.184 1.00 93.75 79 PHE A O 1
ATOM 616 N N . GLU A 1 80 ? -14.107 3.019 10.114 1.00 93.19 80 GLU A N 1
ATOM 617 C CA . GLU A 1 80 ? -15.323 3.838 9.996 1.00 93.19 80 GLU A CA 1
ATOM 618 C C . GLU A 1 80 ? -16.202 3.404 8.824 1.00 93.19 80 GLU A C 1
ATOM 620 O O . GLU A 1 80 ? -17.428 3.480 8.896 1.00 93.19 80 GLU A O 1
ATOM 625 N N . ARG A 1 81 ? -15.590 2.930 7.732 1.00 91.62 81 ARG A N 1
ATOM 626 C CA . ARG A 1 81 ? -16.309 2.563 6.501 1.00 91.62 81 ARG A CA 1
ATOM 627 C C . ARG A 1 81 ? -16.431 1.058 6.297 1.00 91.62 81 ARG A C 1
ATOM 629 O O . ARG A 1 81 ? -16.958 0.637 5.271 1.00 91.62 81 ARG A O 1
ATOM 636 N N . SER A 1 82 ? -15.932 0.252 7.241 1.00 93.44 82 SER A N 1
ATOM 637 C CA . SER A 1 82 ? -15.926 -1.218 7.162 1.00 93.44 82 SER A CA 1
ATOM 638 C C . SER A 1 82 ? -15.337 -1.753 5.846 1.00 93.44 82 SER A C 1
ATOM 640 O O . SER A 1 82 ? -15.740 -2.804 5.354 1.00 93.44 82 SER A O 1
ATOM 642 N N . THR A 1 83 ? -14.401 -1.010 5.247 1.00 96.25 83 THR A N 1
ATOM 643 C CA . THR A 1 83 ? -13.799 -1.325 3.946 1.00 96.25 83 THR A CA 1
ATOM 644 C C . THR A 1 83 ? -12.394 -1.885 4.171 1.00 96.25 83 THR A C 1
ATOM 646 O O . THR A 1 83 ? -11.523 -1.140 4.620 1.00 96.25 83 THR A O 1
ATOM 649 N N . PRO A 1 84 ? -12.120 -3.165 3.865 1.00 96.69 84 PRO A N 1
ATOM 650 C CA . PRO A 1 84 ? -10.816 -3.761 4.136 1.00 96.69 84 PRO A CA 1
ATOM 651 C C . PRO A 1 84 ? -9.690 -3.080 3.351 1.00 96.69 84 PRO A C 1
ATOM 653 O O . PRO A 1 84 ? -9.803 -2.868 2.140 1.00 96.69 84 PRO A O 1
ATOM 656 N N . VAL A 1 85 ? -8.580 -2.794 4.037 1.00 97.75 85 VAL A N 1
ATOM 657 C CA . VAL A 1 85 ? -7.369 -2.218 3.439 1.00 97.75 85 VAL A CA 1
ATOM 658 C C . VAL A 1 85 ? -6.172 -3.119 3.736 1.00 97.75 85 VAL A C 1
ATOM 660 O O . VAL A 1 85 ? -5.905 -3.444 4.891 1.00 97.75 85 VAL A O 1
ATOM 663 N N . LEU A 1 86 ? -5.442 -3.508 2.691 1.00 97.88 86 LEU A N 1
ATOM 664 C CA . LEU A 1 86 ? -4.187 -4.251 2.771 1.00 97.88 86 LEU A CA 1
ATOM 665 C C . LEU A 1 86 ? -3.042 -3.363 2.283 1.00 97.88 86 LEU A C 1
ATOM 667 O O . LEU A 1 86 ? -3.126 -2.782 1.203 1.00 97.88 86 LEU A O 1
ATOM 671 N N . ILE A 1 87 ? -1.960 -3.289 3.057 1.00 97.31 87 ILE A N 1
ATOM 672 C CA . ILE A 1 87 ? -0.780 -2.490 2.712 1.00 97.31 87 ILE A CA 1
ATOM 673 C C . ILE A 1 87 ? 0.464 -3.373 2.740 1.00 97.31 87 ILE A C 1
ATOM 675 O O . ILE A 1 87 ? 0.701 -4.077 3.723 1.00 97.31 87 ILE A O 1
ATOM 679 N N . SER A 1 88 ? 1.277 -3.309 1.686 1.00 95.31 88 SER A N 1
ATOM 680 C CA . SER A 1 88 ? 2.624 -3.887 1.653 1.00 95.31 88 SER A CA 1
ATOM 681 C C . SER A 1 88 ? 3.686 -2.829 1.951 1.00 95.31 88 SER A C 1
ATOM 683 O O . SER A 1 88 ? 3.608 -1.695 1.487 1.00 95.31 88 SER A O 1
ATOM 685 N N . ASN A 1 89 ? 4.685 -3.181 2.766 1.00 93.62 89 ASN A N 1
ATOM 686 C CA . ASN A 1 89 ? 5.840 -2.322 3.042 1.00 93.62 89 ASN A CA 1
ATOM 687 C C . ASN A 1 89 ? 7.013 -3.149 3.596 1.00 93.62 89 ASN A C 1
ATOM 689 O O . ASN A 1 89 ? 6.872 -4.333 3.918 1.00 93.62 89 ASN A O 1
ATOM 693 N N . HIS A 1 90 ? 8.179 -2.524 3.755 1.00 90.38 90 HIS A N 1
ATOM 694 C CA . HIS A 1 90 ? 9.271 -3.111 4.522 1.00 90.38 90 HIS A CA 1
ATOM 695 C C . HIS A 1 90 ? 8.912 -3.234 6.004 1.00 90.38 90 HIS A C 1
ATOM 697 O O . HIS A 1 90 ? 8.319 -2.331 6.593 1.00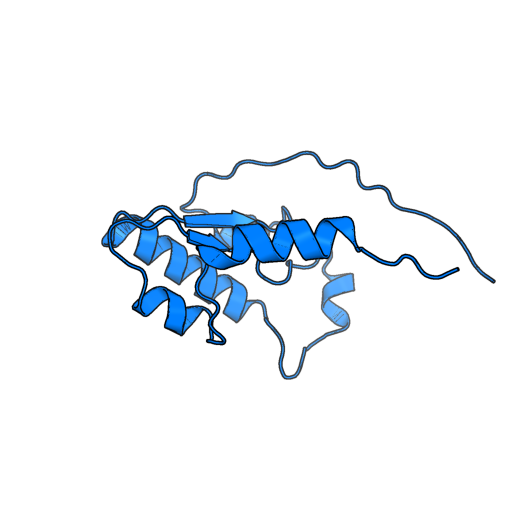 90.38 90 HIS A O 1
ATOM 703 N N . ASP A 1 91 ? 9.342 -4.331 6.625 1.00 89.44 91 ASP A N 1
ATOM 704 C CA . ASP A 1 91 ? 9.239 -4.521 8.068 1.00 89.44 91 ASP A CA 1
ATOM 705 C C . ASP A 1 91 ? 10.328 -3.704 8.786 1.00 89.44 91 ASP A C 1
ATOM 707 O O . ASP A 1 91 ? 11.495 -4.099 8.853 1.00 89.44 91 ASP A O 1
ATOM 711 N N . THR A 1 92 ? 9.955 -2.517 9.265 1.00 88.38 92 THR A N 1
ATOM 712 C CA . THR A 1 92 ? 10.829 -1.570 9.965 1.00 88.38 92 THR A CA 1
ATOM 713 C C . THR A 1 92 ? 10.170 -1.117 11.263 1.00 88.38 92 THR A C 1
ATOM 715 O O . THR A 1 92 ? 8.955 -1.205 11.432 1.00 88.38 92 THR A O 1
ATOM 718 N N . VAL A 1 93 ? 10.958 -0.542 12.175 1.00 89.69 93 VAL A N 1
ATOM 719 C CA . VAL A 1 93 ? 10.413 0.065 13.404 1.00 89.69 93 VAL A CA 1
ATOM 720 C C . VAL A 1 93 ? 9.387 1.159 13.082 1.00 89.69 93 VAL A C 1
ATOM 722 O O . VAL A 1 93 ? 8.386 1.290 13.781 1.00 89.69 93 VAL A O 1
ATOM 725 N N . TRP A 1 94 ? 9.608 1.930 12.012 1.00 89.00 94 TRP A N 1
ATOM 726 C CA . TRP A 1 94 ? 8.692 2.994 11.604 1.00 89.00 94 TRP A CA 1
ATOM 727 C C . TRP A 1 94 ? 7.368 2.443 11.067 1.00 89.00 94 TRP A C 1
ATOM 729 O O . TRP A 1 94 ? 6.307 2.839 11.543 1.00 89.00 94 TRP A O 1
ATOM 739 N N . THR A 1 95 ? 7.420 1.495 10.129 1.00 91.31 95 THR A N 1
ATOM 740 C CA . THR A 1 95 ? 6.219 0.894 9.523 1.00 91.31 95 THR A CA 1
ATOM 741 C C . THR A 1 95 ? 5.396 0.113 10.548 1.00 91.31 95 THR A C 1
ATOM 743 O O . THR A 1 95 ? 4.179 0.261 10.588 1.00 91.31 95 THR A O 1
ATOM 746 N N . ARG A 1 96 ? 6.039 -0.617 11.472 1.00 92.94 96 ARG A N 1
ATOM 747 C CA . ARG A 1 96 ? 5.348 -1.255 12.611 1.00 92.94 96 ARG A CA 1
ATOM 748 C C . ARG A 1 96 ? 4.619 -0.257 13.509 1.00 92.94 96 ARG A C 1
ATOM 750 O O . ARG A 1 96 ? 3.577 -0.590 14.060 1.00 92.94 96 ARG A O 1
ATOM 757 N N . LYS A 1 97 ? 5.162 0.954 13.672 1.00 94.50 97 LYS A N 1
ATOM 758 C CA . LYS A 1 97 ? 4.539 2.006 14.481 1.00 94.50 97 LYS A CA 1
ATOM 759 C C . LYS A 1 97 ? 3.297 2.579 13.797 1.00 94.50 9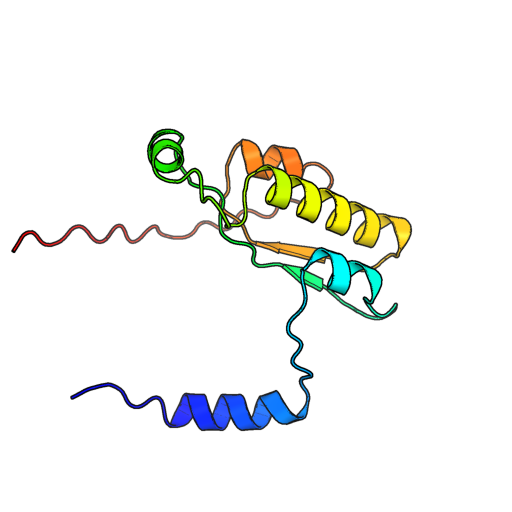7 LYS A C 1
ATOM 761 O O . LYS A 1 97 ? 2.244 2.637 14.426 1.00 94.50 97 LYS A O 1
ATOM 766 N N . ILE A 1 98 ? 3.416 2.996 12.536 1.00 95.56 98 ILE A N 1
ATOM 767 C CA . ILE A 1 98 ? 2.302 3.638 11.816 1.00 95.56 98 ILE A CA 1
ATOM 768 C C . ILE A 1 98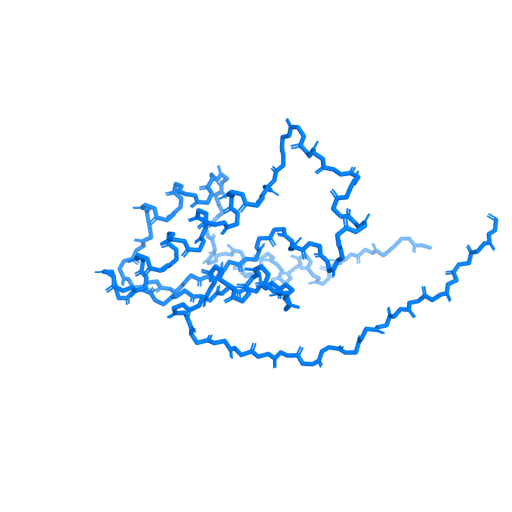 ? 1.164 2.658 11.500 1.00 95.56 98 ILE A C 1
ATOM 770 O O . ILE A 1 98 ? 0.020 3.075 11.443 1.00 95.56 98 ILE A O 1
ATOM 774 N N . TYR A 1 99 ? 1.451 1.359 11.364 1.00 95.50 99 TYR A N 1
ATOM 775 C CA . TYR A 1 99 ? 0.436 0.321 11.137 1.00 95.50 99 TYR A CA 1
ATOM 776 C C . TYR A 1 99 ? 0.056 -0.442 12.415 1.00 95.50 99 TYR A C 1
ATOM 778 O O . TYR A 1 99 ? -0.451 -1.556 12.342 1.00 95.50 99 TYR A O 1
ATOM 786 N N . SER A 1 100 ? 0.310 0.126 13.597 1.00 94.06 100 SER A N 1
ATOM 787 C CA . SER A 1 100 ? 0.121 -0.568 14.883 1.00 94.06 100 SER A CA 1
ATOM 788 C C . SER A 1 100 ? -1.323 -0.988 15.184 1.00 94.06 100 SER A C 1
ATOM 790 O O . SER A 1 100 ? -1.523 -1.917 15.962 1.00 94.06 100 SER A O 1
ATOM 792 N N . GLN A 1 101 ? -2.313 -0.341 14.563 1.00 93.00 101 GLN A N 1
ATOM 793 C CA . GLN A 1 101 ? -3.735 -0.684 14.695 1.00 93.00 101 GLN A CA 1
ATOM 794 C C . GLN A 1 101 ? -4.189 -1.778 13.713 1.00 93.00 101 GLN A C 1
ATOM 796 O O . GLN A 1 101 ? -5.307 -2.281 13.811 1.00 93.00 101 GLN A O 1
ATOM 801 N N . ALA A 1 102 ? -3.333 -2.166 12.764 1.00 95.00 102 ALA A N 1
ATOM 802 C CA . ALA A 1 102 ? -3.616 -3.223 11.805 1.00 95.00 102 ALA A CA 1
ATOM 803 C C . ALA A 1 102 ? -3.119 -4.589 12.301 1.00 95.00 102 ALA A C 1
ATOM 805 O O . ALA A 1 102 ? -2.217 -4.701 13.135 1.00 95.00 102 ALA A O 1
ATOM 806 N N . LYS A 1 103 ? -3.655 -5.662 11.713 1.00 95.44 103 LYS A N 1
ATOM 807 C CA . LYS A 1 103 ? -3.045 -6.988 11.829 1.00 95.44 103 LYS A CA 1
ATOM 808 C C . LYS A 1 103 ? -1.765 -7.023 10.985 1.00 95.44 103 LYS A C 1
ATOM 810 O O . LYS A 1 103 ? -1.821 -6.848 9.772 1.00 95.44 103 LYS A O 1
ATOM 815 N N . LEU A 1 104 ? -0.624 -7.273 11.627 1.00 93.94 104 LEU A N 1
ATOM 816 C CA . LEU A 1 104 ? 0.679 -7.333 10.960 1.00 93.94 104 LEU A CA 1
ATOM 817 C C . LEU A 1 104 ? 1.061 -8.780 10.625 1.00 93.94 104 LEU A C 1
ATOM 819 O O . LEU A 1 104 ? 1.369 -9.563 11.522 1.00 93.94 104 LEU A O 1
ATOM 823 N N . ASP A 1 105 ? 1.103 -9.105 9.333 1.00 92.75 105 ASP A N 1
ATOM 824 C CA . ASP A 1 105 ? 1.583 -10.391 8.821 1.00 92.75 105 ASP A CA 1
ATOM 825 C C . ASP A 1 105 ? 2.971 -10.210 8.174 1.00 92.75 105 ASP A C 1
ATOM 827 O O . ASP A 1 105 ? 3.130 -9.509 7.174 1.00 92.75 105 ASP A O 1
ATOM 831 N N . ALA A 1 106 ? 4.004 -10.824 8.762 1.00 88.81 106 ALA A N 1
AT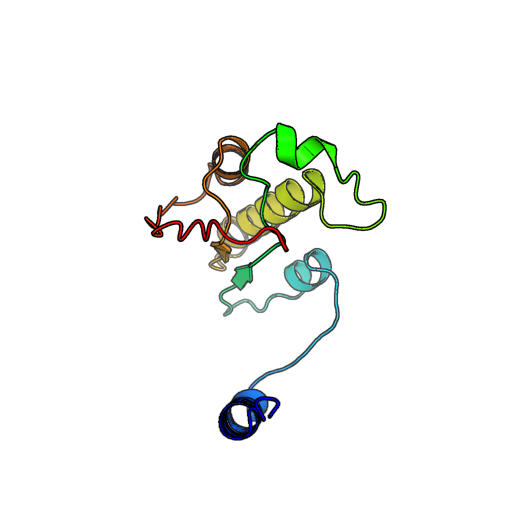OM 832 C CA . ALA A 1 106 ? 5.380 -10.718 8.276 1.00 88.81 106 ALA A CA 1
ATOM 833 C C . ALA A 1 106 ? 5.711 -11.841 7.282 1.00 88.81 106 ALA A C 1
ATOM 835 O O . ALA A 1 106 ? 5.538 -13.022 7.583 1.00 88.81 106 ALA A O 1
ATOM 836 N N . ILE A 1 107 ? 6.249 -11.478 6.114 1.00 86.38 107 ILE A N 1
ATOM 837 C CA . ILE A 1 107 ? 6.674 -12.432 5.082 1.00 86.38 107 ILE A CA 1
ATOM 838 C C . ILE A 1 107 ? 8.200 -12.496 5.055 1.00 86.38 107 ILE A C 1
ATOM 840 O O . ILE A 1 107 ? 8.880 -11.504 4.783 1.00 86.38 107 ILE A O 1
ATOM 844 N N . GLN A 1 108 ? 8.753 -13.684 5.301 1.00 79.44 108 GLN A N 1
ATOM 845 C CA . GLN A 1 108 ? 10.189 -13.908 5.188 1.00 79.44 108 GLN A CA 1
ATOM 846 C C . GLN A 1 108 ? 10.585 -14.022 3.712 1.00 79.44 108 GLN A C 1
ATOM 848 O O . GLN A 1 108 ? 10.487 -15.080 3.095 1.00 79.44 108 GLN A O 1
ATOM 853 N N . VAL A 1 109 ? 11.071 -12.923 3.143 1.00 78.06 109 VAL A N 1
ATOM 854 C CA . VAL A 1 109 ? 11.650 -12.919 1.798 1.00 78.06 109 VAL A CA 1
ATOM 855 C C . VAL A 1 109 ? 13.147 -13.220 1.875 1.00 78.06 109 VAL A C 1
ATOM 857 O O . VAL A 1 109 ? 13.884 -12.595 2.643 1.00 78.06 109 VAL A O 1
ATOM 860 N N . LYS A 1 110 ? 13.630 -14.177 1.071 1.00 61.06 110 LYS A N 1
ATOM 861 C CA . LYS A 1 110 ? 15.075 -14.342 0.857 1.00 61.06 110 LYS A CA 1
ATOM 862 C C . LYS A 1 110 ? 15.578 -13.060 0.200 1.00 61.06 110 LYS A C 1
ATOM 864 O O . LYS A 1 110 ? 15.250 -12.788 -0.951 1.00 61.06 110 LYS A O 1
ATOM 869 N N . ARG A 1 111 ? 16.364 -12.259 0.924 1.00 55.00 111 ARG A N 1
ATOM 870 C CA . ARG A 1 111 ? 17.094 -11.147 0.313 1.00 55.00 111 ARG A CA 1
ATOM 871 C C . ARG A 1 111 ? 18.170 -11.756 -0.575 1.00 55.00 111 ARG A C 1
ATOM 873 O O . ARG A 1 111 ? 19.237 -12.114 -0.083 1.00 55.00 111 ARG A O 1
ATOM 880 N N . THR A 1 112 ? 17.901 -11.886 -1.868 1.00 46.25 112 THR A N 1
ATOM 881 C CA . THR A 1 112 ? 18.967 -12.057 -2.854 1.00 46.25 112 THR A CA 1
ATOM 882 C C . THR A 1 112 ? 19.708 -10.727 -2.904 1.00 46.25 112 THR A C 1
ATOM 884 O O . THR A 1 112 ? 19.427 -9.858 -3.721 1.00 46.25 112 THR A O 1
ATOM 887 N N . ILE A 1 113 ? 20.614 -10.513 -1.950 1.00 45.62 113 ILE A N 1
ATOM 888 C CA . ILE A 1 113 ? 21.687 -9.554 -2.151 1.00 45.62 113 ILE A CA 1
ATOM 889 C C . ILE A 1 113 ? 22.462 -10.164 -3.311 1.00 45.62 113 ILE A C 1
ATOM 891 O O . ILE A 1 113 ? 23.088 -11.205 -3.139 1.00 45.62 113 ILE A O 1
ATOM 895 N N . SER A 1 114 ? 22.338 -9.598 -4.505 1.00 36.28 114 SER A N 1
ATOM 896 C CA . SER A 1 114 ? 23.310 -9.833 -5.563 1.00 36.28 114 SER A CA 1
ATOM 897 C C . SER A 1 114 ? 24.527 -8.974 -5.232 1.00 36.28 114 SER A C 1
ATOM 899 O O . SER A 1 114 ? 24.477 -7.767 -5.467 1.00 36.28 114 SER A O 1
ATOM 901 N N . PRO A 1 115 ? 25.633 -9.510 -4.687 1.00 51.72 115 PRO A N 1
ATOM 902 C CA . PRO A 1 115 ? 26.912 -8.874 -4.900 1.00 51.72 115 PRO A CA 1
ATOM 903 C C . PRO A 1 115 ? 27.357 -9.264 -6.312 1.00 51.72 115 PRO A C 1
ATOM 905 O O . PRO A 1 115 ? 27.546 -10.452 -6.573 1.00 51.72 115 PRO A O 1
ATOM 908 N N . LYS A 1 116 ? 27.494 -8.282 -7.210 1.00 45.69 116 LYS A N 1
ATOM 909 C CA . LYS A 1 116 ? 28.489 -8.179 -8.308 1.00 45.69 116 LYS A CA 1
ATOM 910 C C . LYS A 1 116 ? 27.916 -7.360 -9.481 1.00 45.69 116 LYS A C 1
ATOM 912 O O . LYS A 1 116 ? 26.745 -7.495 -9.800 1.00 45.69 116 LYS A O 1
ATOM 917 N N . GLY A 1 117 ? 28.693 -6.522 -10.164 1.00 38.47 117 GLY A N 1
ATOM 918 C CA . GLY A 1 117 ? 30.152 -6.454 -10.184 1.00 38.47 117 GLY A CA 1
ATOM 919 C C . GLY A 1 117 ? 30.664 -5.047 -10.461 1.00 38.47 117 GLY A C 1
ATOM 920 O O . GLY A 1 117 ? 30.100 -4.308 -11.259 1.00 38.47 117 GLY A O 1
ATOM 921 N N . THR A 1 118 ? 31.759 -4.720 -9.783 1.00 43.22 118 THR A N 1
ATOM 922 C CA . THR A 1 118 ? 32.792 -3.822 -10.291 1.00 43.22 118 THR A CA 1
ATOM 923 C C . THR A 1 118 ? 33.153 -4.213 -11.723 1.00 43.22 118 THR A C 1
ATOM 925 O O . THR A 1 118 ? 33.546 -5.359 -11.962 1.00 43.22 118 THR A O 1
ATOM 928 N N . GLY A 1 119 ? 33.025 -3.254 -12.630 1.00 38.97 119 GLY A N 1
ATOM 929 C CA . GLY A 1 119 ? 33.643 -3.208 -13.946 1.00 38.97 119 GLY A CA 1
ATOM 930 C C . GLY A 1 119 ? 33.982 -1.758 -14.221 1.00 38.97 119 GLY A C 1
ATOM 931 O O . GLY A 1 119 ? 33.041 -0.942 -14.106 1.00 38.97 119 GLY A O 1
#

Foldseek 3Di:
DDDDPVVVVVVCVVVCVPDDDDDDDPVVVLVVDDLPAAAEEEADADDADPVVVPPDPPVDGCDLVNLLVVLVSQVCCCPVSVHHYHYDYDDHPSNCVSNVVPDDDDDDDDPPPDDDDDD

Nearest PDB structures (foldseek):
  5udy-assembly1_A  TM=4.096E-01  e=3.097E+00  Homo sapiens

Sequence (119 aa):
KPYFPEKELYSFAEKAQTATFTCHGYAQVFKSIPNNAVVYCDPPYVPLSKTASFTSYAKGGFDLNDQATLANLAETTAFERSTPVLISNHDTVWTRKIYSQAKLDAIQVKRTISPKGTG

=== Feature glossary ===
Key to the feature types in this record:

Secondary structure (8-state, DSSP). Secondary structure is the local, repeating backbone conformation. DSSP classifies it into eight states by reading the hydrogen-bond network: three helix types (H, G, I), two β types (E, B), two non-regular types (T, S), and unstructured coil (-).

Backbone torsions (φ/ψ). Backbone dihedral angles. Every residue except chain termini has a φ (preceding-C → N → Cα → C) and a ψ (N → Cα → C → next-N). They are reported in degrees following the IUPAC sign convention. Secondary structure is essentially a statement about which (φ, ψ) basin each residue occupies.

Predicted aligned error. Predicted Aligned Error (PAE) is an AlphaFold confidence matrix: entry (i, j) is the expected error in the position of residue j, in ångströms, when the prediction is superimposed on the true structure at residue i. Low PAE within a block of residues means that block is internally rigid and well-predicted; high PAE between two blocks means their relative placement is uncertain even if each block individually is confident.

B-factor. B-factor (Debye–Waller factor) reflects atomic displacement in the crystal lattice. It is an experimental observable (units Å²), not a prediction; low values mean the atom is pinned down, high values mean it moves or is heterogeneous across the crystal.

Secondary structure (3-state, P-SEA). Three-state secondary structure (P-SEA) collapses the eight DSSP classes into helix (a), strand (b), and coil (c). P-SEA assigns these from Cα geometry alone — distances and angles — without requiring backbone oxygens, so it works on any Cα trace.

Sequence. Primary structure: the covalent order of the twenty standard amino acids along the backbone. Two proteins with the same sequence will (almost always) fold to the same structure; two with 30% identity often share a fold but not the details.

pLDDT. pLDDT is the predicted lDDT-Cα score: AlphaFold's confidence that the local environment of each residue (all inter-atomic distances within 15 Å) is correctly placed. It is a per-residue number between 0 and 100, with higher meaning more reliable.

InterPro / GO / CATH / organism. Functional annotations link the protein to curated databases. InterPro entries identify conserved domains and families by matching the sequence against member-database signatures (Pfam, PROSITE, CDD, …). Gene Ontology (GO) terms describe molecular function, biological process, and cellular component in a controlled vocabulary. CATH places the structure in a hierarchical fold classification (Class/Architecture/Topology/Homologous-superfamily). The organism is the source species.

Contact-map, Ramachandran, and PAE plots. Three diagnostic plots accompany the record. The Cα contact map visualizes the tertiary structure as a 2D adjacency matrix (8 Å cutoff, sequence-local contacts suppressed). The Ramachandran plot shows the distribution of backbone (φ, ψ) torsions, with points in the α and β basins reflecting secondary structure content. The PAE plot shows AlphaFold's inter-residue confidence as a color matrix.

mmCIF coordinates. The mmCIF table is the protein's shape written out atom by atom. For each backbone N, Cα, C, and carbonyl O, it records an (x, y, z) coordinate triple in Å plus the residue type, chain letter, and residue number.

Radius of gyration, Cα contacts, bounding box. Three whole-structure scalars: t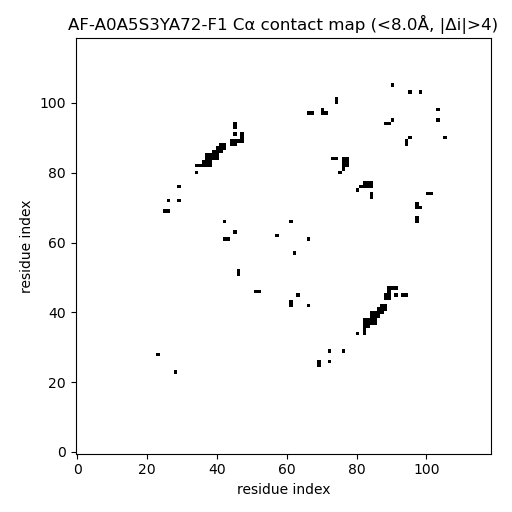he radius of gyration (RMS distance of Cα from centroid, in Å), the count of Cα–Cα contacts (pairs closer than 8 Å and separated by more than four residues in sequence — i.e. tertiary, not local, contacts), and the bounding-box dimensions. Together they distinguish compact globular folds from extended fibres or disordered chains.

Foldseek 3Di. The Foldseek 3Di string encodes local tertiary geometry as a 20-letter alphabet — one character per residue — derived from the relative positions of nearby Cα atoms. Unlike the amino-acid sequence, 3Di is a direct function of the 3D structure, so two proteins with the same fold have similar 3Di strings even at low sequence identity.

Rendered structure images. Six rendered views show the 3D structure from the faces of a cube — i.e. along ±x, ±y, ±z. Rendering representation is drawn randomly per protein from cartoon (secondary-structure ribbons), sticks (backbone bonds), or molecular surface; coloring is either N→C rainbow (blue at the N-terminus through red at the C-terminus) or one color per chain.

Nearest PDB structures. The Foldseek neighbor list gives the closest experimentally determined structures in the PDB, ranked by structural alignment. TM-score near 1 means near-identical fold; near 0.3 means only rough topology match. This is how one finds what a novel AlphaFold prediction most resembles in the solved-structure universe.

Solvent-accessible surface area. SASA measures how much of the protein is reachable by solvent. It is computed by rolling a water-sized probe over the atomic surface and summing the exposed area (Å²). Per-residue SASA distinguishes core (buried, low SASA) from surface (exposed, high SASA) residues; total SASA is a whole-molecule size measure.